Protein AF-A0A4U9VQJ5-F1 (afdb_monomer)

Nearest PDB structures (foldseek):
  6ysv-assembly2_B  TM=9.698E-01  e=2.113E-09  Escherichia coli K-12
  8bnu-assembly1_C  TM=9.371E-01  e=9.577E-08  Escherichia coli K-12
  1wdk-assembly1_B  TM=9.341E-01  e=1.109E-05  Pseudomonas fragi
  1wdl-assembly1_B  TM=9.373E-01  e=1.613E-05  Pseudomonas fragi
  2wtb-assembly1_A  TM=9.457E-01  e=1.120E-04  Arabidopsis thaliana

pLDDT: mean 95.77, std 6.88, range [50.72, 98.38]

Sequence (87 aa):
MMMLNEAARCLDEGVIRSARDGDIGAVFGIGFPPFLGGPFRYMDELGAEKVVKTLRYLQQQYGEYFAPCERLQRMAEQGERFYPQGS

Organism: Serratia fonticola (NCBI:txid47917)

Foldseek 3Di:
DLVLQVLLVCCVVCVDVAPLSQLVCCCPPVNDPVVCSGSQSVCQVCFLLNQQVVLVVCCVVPNPSSHHDPRSVVCNVVVDGSDDPPD

Radius of gyration: 12.39 Å; Cα contacts (8 Å, |Δi|>4): 110; chains: 1; bounding box: 30×26×26 Å

Secondary structure (DSSP, 8-state):
-HHHHHHHHHHHTTSSS-HHHHHHHHHHHH---GGGTSHHHHHHHH-HHHHHHHHHHHHHHH-GGGPPPHHHHHHHHHT--SS-TT-

Solvent-accessible surface area (backbone atoms only — not comparable to full-atom values): 4902 Å² total; per-residue (Å²): 107,67,69,46,40,50,51,49,42,35,47,75,73,57,77,34,92,42,58,66,58,46,13,52,46,34,30,75,69,76,64,38,61,66,94,50,59,13,56,47,54,38,42,54,72,64,31,35,48,54,53,38,53,52,25,47,54,44,18,76,76,73,36,75,89,33,54,60,36,70,63,46,52,51,26,34,77,70,72,52,58,81,72,58,96,90,121

Structure (mmCIF, N/CA/C/O backbone):
data_AF-A0A4U9VQJ5-F1
#
_entry.id   AF-A0A4U9VQJ5-F1
#
loop_
_atom_site.group_PDB
_atom_site.id
_atom_site.type_symbol
_atom_site.label_atom_id
_atom_site.label_alt_id
_atom_site.label_comp_id
_atom_site.label_asym_id
_atom_site.label_entity_id
_atom_site.label_seq_id
_atom_site.pdbx_PDB_ins_code
_atom_site.Cartn_x
_atom_site.Cartn_y
_atom_site.Cartn_z
_atom_site.occupancy
_atom_site.B_iso_or_equiv
_atom_site.auth_seq_id
_atom_site.auth_comp_id
_atom_site.auth_asym_id
_atom_site.auth_atom_id
_atom_site.pdbx_PDB_model_num
ATOM 1 N N . MET A 1 1 ? -2.013 6.957 3.859 1.00 92.06 1 MET A N 1
ATOM 2 C CA . MET A 1 1 ? -2.886 5.787 4.113 1.00 92.06 1 MET A CA 1
ATOM 3 C C . MET A 1 1 ? -3.836 5.517 2.967 1.00 92.06 1 MET A C 1
ATOM 5 O O . MET A 1 1 ? -3.731 4.448 2.394 1.00 92.06 1 MET A O 1
ATOM 9 N N . MET A 1 2 ? -4.675 6.473 2.565 1.00 95.69 2 MET A N 1
ATOM 10 C CA . MET A 1 2 ? -5.591 6.295 1.428 1.00 95.69 2 MET A CA 1
ATOM 11 C C . MET A 1 2 ? -4.901 5.808 0.142 1.00 95.69 2 MET A C 1
ATOM 13 O O . MET A 1 2 ? -5.338 4.838 -0.453 1.00 95.69 2 MET A O 1
ATOM 17 N N . MET A 1 3 ? -3.756 6.393 -0.221 1.00 96.00 3 MET A N 1
ATOM 18 C CA . MET A 1 3 ? -2.959 5.936 -1.369 1.00 96.00 3 MET A CA 1
ATOM 19 C C . MET A 1 3 ? -2.549 4.456 -1.294 1.00 96.00 3 MET A C 1
ATOM 21 O O . MET A 1 3 ? -2.552 3.766 -2.305 1.00 96.00 3 MET A O 1
ATOM 25 N N . LEU A 1 4 ? -2.199 3.968 -0.102 1.00 97.75 4 LEU A N 1
ATOM 26 C CA . LEU A 1 4 ? -1.809 2.570 0.103 1.00 97.75 4 LEU A CA 1
ATOM 27 C C . LEU A 1 4 ? -3.024 1.644 -0.030 1.00 97.75 4 LEU A C 1
ATOM 29 O O . LEU A 1 4 ? -2.931 0.580 -0.633 1.00 97.75 4 LEU A O 1
ATOM 33 N N . ASN A 1 5 ? -4.172 2.095 0.482 1.00 97.94 5 ASN A N 1
ATOM 34 C CA . ASN A 1 5 ? -5.448 1.398 0.359 1.00 97.94 5 ASN A CA 1
ATOM 35 C C . ASN A 1 5 ? -5.866 1.235 -1.109 1.00 97.94 5 ASN A C 1
ATOM 37 O O . ASN A 1 5 ? -6.191 0.129 -1.534 1.00 97.94 5 ASN A O 1
ATOM 41 N N . GLU A 1 6 ? -5.789 2.317 -1.890 1.00 97.50 6 GLU A N 1
ATOM 42 C CA . GLU A 1 6 ? -6.109 2.284 -3.320 1.00 97.50 6 GLU A CA 1
ATOM 43 C C . GLU A 1 6 ? -5.100 1.453 -4.113 1.00 97.50 6 GLU A C 1
ATOM 45 O O . GLU A 1 6 ? -5.504 0.675 -4.967 1.00 97.50 6 GLU A O 1
ATOM 50 N N . ALA A 1 7 ? -3.802 1.523 -3.797 1.00 97.94 7 ALA A N 1
ATOM 51 C CA . ALA A 1 7 ? -2.814 0.647 -4.426 1.00 97.94 7 ALA A CA 1
ATOM 52 C C . ALA A 1 7 ? -3.165 -0.836 -4.202 1.00 97.94 7 ALA A C 1
ATOM 54 O O . ALA A 1 7 ? -3.234 -1.610 -5.157 1.00 97.94 7 ALA A O 1
ATOM 55 N N . ALA A 1 8 ? -3.461 -1.230 -2.960 1.00 97.94 8 ALA A N 1
ATOM 56 C CA . ALA A 1 8 ? -3.867 -2.596 -2.643 1.00 97.94 8 ALA A CA 1
ATOM 57 C C . ALA A 1 8 ? -5.175 -3.012 -3.341 1.00 97.94 8 ALA A C 1
ATOM 59 O O . ALA A 1 8 ? -5.269 -4.150 -3.801 1.00 97.94 8 ALA A O 1
ATOM 60 N N . ARG A 1 9 ? -6.152 -2.102 -3.464 1.00 97.75 9 ARG A N 1
ATOM 61 C CA . ARG A 1 9 ? -7.404 -2.346 -4.197 1.00 97.75 9 ARG A CA 1
ATOM 62 C C . ARG A 1 9 ? -7.157 -2.535 -5.696 1.00 97.75 9 ARG A C 1
ATOM 64 O O . ARG A 1 9 ? -7.592 -3.539 -6.245 1.00 97.75 9 ARG A O 1
ATOM 71 N N . CYS A 1 10 ? -6.376 -1.658 -6.330 1.00 97.75 10 CYS A N 1
ATOM 72 C CA . CYS A 1 10 ? -5.997 -1.774 -7.742 1.00 97.75 10 CYS A CA 1
ATOM 73 C C . CYS A 1 10 ? -5.294 -3.101 -8.059 1.00 97.75 10 CYS A C 1
ATOM 75 O O . CYS A 1 10 ? -5.440 -3.627 -9.163 1.00 97.75 10 CYS A O 1
ATOM 77 N N . LEU A 1 11 ? -4.513 -3.639 -7.115 1.00 97.38 11 LEU A N 1
ATOM 78 C CA . LEU A 1 11 ? -3.887 -4.952 -7.273 1.00 97.38 11 LEU A CA 1
ATOM 79 C C . LEU A 1 11 ? -4.911 -6.090 -7.208 1.00 97.38 11 LEU A C 1
ATOM 81 O O . LEU A 1 11 ? -4.808 -7.036 -7.982 1.00 97.38 11 LEU A O 1
ATOM 85 N N . ASP A 1 12 ? -5.890 -6.005 -6.307 1.00 95.94 12 ASP A N 1
ATOM 86 C CA . ASP A 1 12 ? -6.948 -7.016 -6.171 1.00 95.94 12 ASP A CA 1
ATOM 87 C C . ASP A 1 12 ? -7.915 -7.011 -7.367 1.00 95.94 12 ASP A C 1
ATOM 89 O O . ASP A 1 12 ? -8.341 -8.065 -7.829 1.00 95.94 12 ASP A O 1
ATOM 93 N N . GLU A 1 13 ? -8.198 -5.829 -7.916 1.00 96.88 13 GLU A N 1
ATOM 94 C CA . GLU A 1 13 ? -9.035 -5.636 -9.108 1.00 96.88 13 GLU A CA 1
ATOM 95 C C . GLU A 1 13 ? -8.309 -5.974 -10.425 1.00 96.88 13 GLU A C 1
ATOM 97 O O . GLU A 1 13 ? -8.914 -5.945 -11.495 1.00 96.88 13 GLU A O 1
ATOM 102 N N . GLY A 1 14 ? -7.007 -6.286 -10.376 1.00 96.62 14 GLY A N 1
ATOM 103 C CA . GLY A 1 14 ? -6.200 -6.604 -11.559 1.00 96.62 14 GLY A CA 1
ATOM 104 C C . GLY A 1 14 ? -5.873 -5.401 -12.454 1.00 96.62 14 GLY A C 1
ATOM 105 O O . GLY A 1 14 ? -5.386 -5.585 -13.570 1.00 96.62 14 GLY A O 1
ATOM 106 N N . VAL A 1 15 ? -6.101 -4.171 -11.976 1.00 97.38 15 VAL A N 1
ATOM 107 C CA . VAL A 1 15 ? -5.726 -2.923 -12.669 1.00 97.38 15 VAL A CA 1
ATOM 108 C C . VAL A 1 15 ? -4.207 -2.837 -12.832 1.00 97.38 15 VAL A C 1
ATOM 110 O O . VAL A 1 15 ? -3.699 -2.435 -13.879 1.00 97.38 15 VAL A O 1
ATOM 113 N N . ILE A 1 16 ? -3.472 -3.257 -11.803 1.00 96.06 16 ILE A N 1
ATOM 114 C CA . ILE A 1 16 ? -2.021 -3.451 -11.846 1.00 96.06 16 ILE A CA 1
ATOM 115 C C . ILE A 1 16 ? -1.707 -4.941 -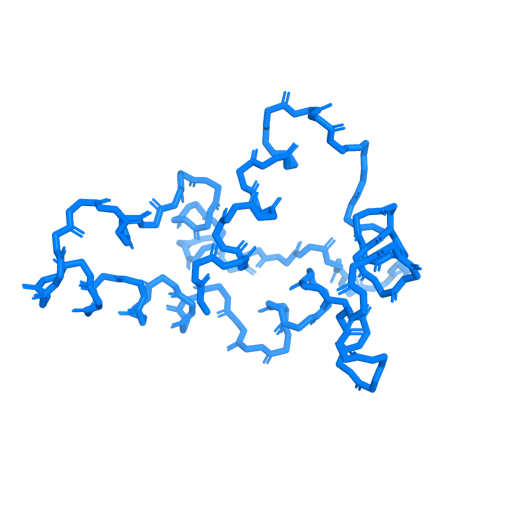11.777 1.00 96.06 16 ILE A C 1
ATOM 117 O O . ILE A 1 16 ? -2.317 -5.693 -11.022 1.00 96.06 16 ILE A O 1
ATOM 121 N N . ARG A 1 17 ? -0.739 -5.374 -12.587 1.00 95.06 17 ARG A N 1
ATOM 122 C CA . ARG A 1 17 ? -0.429 -6.800 -12.773 1.00 95.06 17 ARG A CA 1
ATOM 123 C C . ARG A 1 17 ? 0.347 -7.402 -11.607 1.00 95.06 17 ARG A C 1
ATOM 125 O O . ARG A 1 17 ? 0.235 -8.595 -11.348 1.00 95.06 17 ARG A O 1
ATOM 132 N N . SER A 1 18 ? 1.168 -6.600 -10.935 1.00 97.44 18 SER A N 1
ATOM 133 C CA . SER A 1 18 ? 2.005 -7.043 -9.824 1.00 97.44 18 SER A CA 1
ATOM 134 C C . SER A 1 18 ? 2.323 -5.890 -8.870 1.00 97.44 18 SER A C 1
ATOM 136 O O . SER A 1 18 ? 2.271 -4.720 -9.257 1.00 97.44 18 SER A O 1
ATOM 138 N N . ALA A 1 19 ? 2.701 -6.221 -7.628 1.00 97.31 19 ALA A N 1
ATOM 139 C CA . ALA A 1 19 ? 3.178 -5.239 -6.651 1.00 97.31 19 ALA A CA 1
ATOM 140 C C . ALA A 1 19 ? 4.408 -4.471 -7.168 1.00 97.31 19 ALA A C 1
ATOM 142 O O . ALA A 1 19 ? 4.491 -3.257 -7.007 1.00 97.31 19 ALA A O 1
ATOM 143 N N . ARG A 1 20 ? 5.314 -5.160 -7.879 1.00 97.38 20 ARG A N 1
ATOM 144 C CA . ARG A 1 20 ? 6.499 -4.556 -8.504 1.00 97.38 20 ARG A CA 1
ATOM 145 C C . ARG A 1 20 ? 6.127 -3.507 -9.549 1.00 97.38 20 ARG A C 1
ATOM 147 O O . ARG A 1 20 ? 6.676 -2.409 -9.519 1.00 97.38 20 ARG A O 1
ATOM 154 N N . ASP A 1 21 ? 5.206 -3.828 -10.457 1.00 97.56 21 ASP A N 1
ATOM 155 C CA . ASP A 1 21 ? 4.759 -2.878 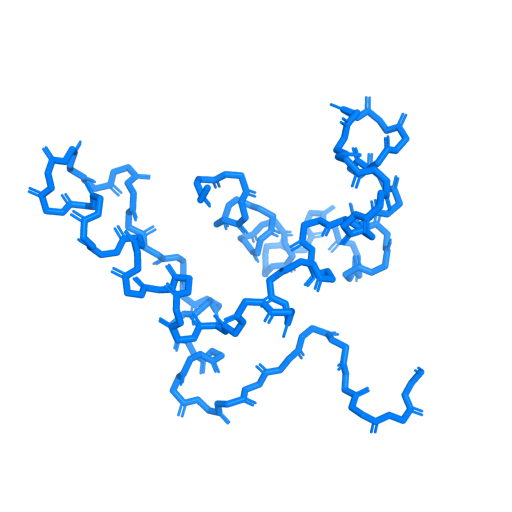-11.485 1.00 97.56 21 ASP A CA 1
ATOM 156 C C . ASP A 1 21 ? 4.072 -1.664 -10.851 1.00 97.56 21 ASP A C 1
ATOM 158 O O . ASP A 1 21 ? 4.280 -0.533 -11.288 1.00 97.56 21 ASP A O 1
ATOM 162 N N . GLY A 1 22 ? 3.290 -1.894 -9.793 1.00 97.81 22 GLY A N 1
ATOM 163 C CA . GLY A 1 22 ? 2.657 -0.834 -9.018 1.00 97.81 22 GLY A CA 1
ATOM 164 C C . GLY A 1 22 ? 3.661 0.067 -8.294 1.00 97.81 22 GLY A C 1
ATOM 165 O O . GLY A 1 22 ? 3.506 1.285 -8.326 1.00 97.81 22 GLY A O 1
ATOM 166 N N . ASP A 1 23 ? 4.715 -0.499 -7.701 1.00 98.25 23 ASP A N 1
ATOM 167 C CA . ASP A 1 23 ? 5.779 0.264 -7.042 1.00 98.25 23 ASP A CA 1
ATOM 168 C C . ASP A 1 23 ? 6.569 1.122 -8.032 1.00 98.25 23 ASP A C 1
ATOM 170 O O . ASP A 1 23 ? 6.712 2.330 -7.831 1.00 98.25 23 ASP A O 1
ATOM 174 N N . ILE A 1 24 ? 7.013 0.526 -9.142 1.00 97.75 24 ILE A N 1
ATOM 175 C CA . ILE A 1 24 ? 7.720 1.237 -10.216 1.00 97.75 24 ILE A CA 1
ATOM 176 C C . ILE A 1 24 ? 6.824 2.341 -10.787 1.00 97.75 24 ILE A C 1
ATOM 178 O O . ILE A 1 24 ? 7.244 3.495 -10.886 1.00 97.75 24 ILE A O 1
ATOM 182 N N . GLY A 1 25 ? 5.574 2.012 -11.121 1.00 97.50 25 GLY A N 1
ATOM 183 C CA . GLY A 1 25 ? 4.611 2.968 -11.657 1.00 97.50 25 GLY A CA 1
ATOM 184 C C . GLY A 1 25 ? 4.324 4.120 -10.695 1.00 97.50 25 GLY A C 1
ATOM 185 O O . GLY A 1 25 ? 4.254 5.270 -11.121 1.00 97.50 25 GLY A O 1
ATOM 186 N N . ALA A 1 26 ? 4.217 3.852 -9.393 1.00 97.94 26 ALA A N 1
ATOM 187 C CA . ALA A 1 26 ? 3.975 4.889 -8.398 1.00 97.94 26 ALA A CA 1
ATOM 188 C C . ALA A 1 26 ? 5.178 5.831 -8.231 1.00 97.94 26 ALA A C 1
ATOM 190 O O . ALA A 1 26 ? 5.005 7.050 -8.176 1.00 97.94 26 ALA A O 1
ATOM 191 N N . VAL A 1 27 ? 6.396 5.283 -8.175 1.00 98.06 27 VAL A N 1
ATOM 192 C CA . VAL A 1 27 ? 7.628 6.071 -8.017 1.00 98.06 27 VAL A CA 1
ATOM 193 C C . VAL A 1 27 ? 7.884 6.938 -9.249 1.00 98.06 27 VAL A C 1
ATOM 195 O O . VAL A 1 27 ? 8.085 8.143 -9.116 1.00 98.06 27 VAL A O 1
ATOM 198 N N . PHE A 1 28 ? 7.836 6.355 -10.448 1.00 97.56 28 PHE A N 1
ATOM 199 C CA . PHE A 1 28 ? 8.175 7.072 -11.682 1.00 97.56 28 PHE A CA 1
ATOM 200 C C . PHE A 1 28 ? 7.007 7.848 -12.297 1.00 97.56 28 PHE A C 1
ATOM 202 O O . PHE A 1 28 ? 7.241 8.812 -13.020 1.00 97.56 28 PHE A O 1
ATOM 209 N N . GLY A 1 29 ? 5.764 7.442 -12.038 1.00 97.06 29 GLY A N 1
ATOM 210 C CA . GLY A 1 29 ? 4.580 8.058 -12.636 1.00 97.06 29 GLY A CA 1
ATOM 211 C C . GLY A 1 29 ? 4.023 9.218 -11.818 1.00 97.06 29 GLY A C 1
ATOM 212 O O . GLY A 1 29 ? 3.796 10.297 -12.357 1.00 97.06 29 GLY A O 1
ATOM 213 N N . ILE A 1 30 ? 3.802 9.006 -10.518 1.00 95.19 30 ILE A N 1
ATOM 214 C CA . ILE A 1 30 ? 3.122 9.982 -9.642 1.00 95.19 30 ILE A CA 1
ATOM 215 C C . ILE A 1 30 ? 4.020 10.530 -8.527 1.00 95.19 30 ILE A C 1
ATOM 217 O O . ILE A 1 30 ? 3.541 11.232 -7.639 1.00 95.19 30 ILE A O 1
ATOM 221 N N . GLY A 1 31 ? 5.320 10.224 -8.568 1.00 96.19 31 GLY A N 1
ATOM 222 C CA . GLY A 1 31 ? 6.315 10.782 -7.654 1.00 96.19 31 GLY A CA 1
ATOM 223 C C . GLY A 1 31 ? 6.246 10.227 -6.231 1.00 96.19 31 GLY A C 1
ATOM 224 O O . GLY A 1 31 ? 6.542 10.954 -5.281 1.00 96.19 31 GLY A O 1
ATOM 225 N N . PHE A 1 32 ? 5.853 8.958 -6.053 1.00 97.50 32 PHE A N 1
ATOM 226 C CA . PHE A 1 32 ? 5.936 8.318 -4.737 1.00 97.50 32 PHE A CA 1
ATOM 227 C C . PHE A 1 32 ? 7.390 8.335 -4.222 1.00 97.50 32 PHE A C 1
ATOM 229 O O . PHE A 1 32 ? 8.301 8.076 -5.013 1.00 97.50 32 PHE A O 1
ATOM 236 N N . PRO A 1 33 ? 7.638 8.608 -2.922 1.00 97.12 33 PRO A N 1
ATOM 237 C CA . PRO A 1 33 ? 8.992 8.727 -2.387 1.00 97.12 33 PRO A CA 1
ATOM 238 C C . PRO A 1 33 ? 9.875 7.505 -2.714 1.00 97.12 33 PRO A C 1
ATOM 240 O O . PRO A 1 33 ? 9.606 6.410 -2.211 1.00 97.12 33 PRO A O 1
ATOM 243 N N . PRO A 1 34 ? 10.957 7.663 -3.506 1.00 95.88 34 PRO A N 1
ATOM 244 C CA . PRO A 1 34 ? 11.753 6.528 -3.984 1.00 95.88 34 PRO A CA 1
ATOM 245 C C . PRO A 1 34 ? 12.443 5.765 -2.852 1.00 95.88 34 PRO A C 1
ATOM 247 O O . PRO A 1 34 ? 12.603 4.551 -2.921 1.00 95.88 34 PRO A O 1
ATOM 250 N N . PHE A 1 35 ? 12.825 6.467 -1.782 1.00 95.88 35 PHE A N 1
ATOM 251 C CA . PHE A 1 35 ? 13.490 5.875 -0.619 1.00 95.88 35 PHE A CA 1
ATOM 252 C C . PHE A 1 35 ? 12.576 4.959 0.213 1.00 95.88 35 PHE A C 1
ATOM 254 O O . PHE A 1 35 ? 13.080 4.208 1.039 1.00 95.88 35 PHE A O 1
ATOM 261 N N . LEU A 1 36 ? 11.257 4.992 -0.017 1.00 96.19 36 LEU A N 1
ATOM 262 C CA . LEU A 1 36 ? 10.293 4.043 0.557 1.00 96.19 36 LEU A CA 1
ATOM 263 C C . LEU A 1 36 ? 10.037 2.836 -0.366 1.00 96.19 36 LEU A C 1
ATOM 265 O O . LEU A 1 36 ? 9.294 1.926 -0.009 1.00 96.19 36 LEU A O 1
ATOM 269 N N . GLY A 1 37 ? 10.620 2.829 -1.569 1.00 95.69 37 GLY A N 1
ATOM 270 C CA . GLY A 1 37 ? 10.540 1.728 -2.531 1.00 95.69 37 GLY A CA 1
ATOM 271 C C . GLY A 1 37 ? 9.208 1.575 -3.274 1.00 95.69 37 GLY A C 1
ATOM 272 O O . GLY A 1 37 ? 9.118 0.705 -4.130 1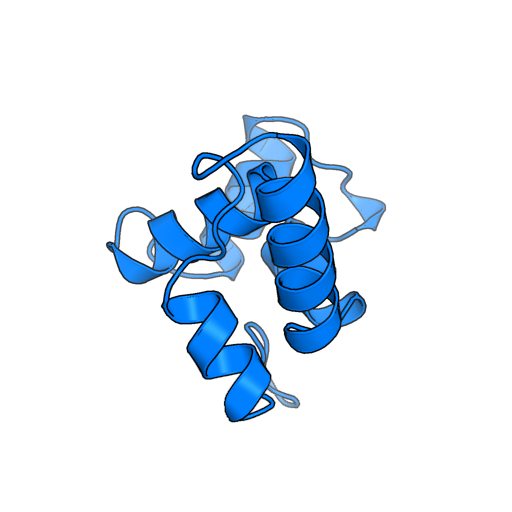.00 95.69 37 GLY A O 1
ATOM 273 N N . GLY A 1 38 ? 8.205 2.407 -2.982 1.00 97.88 38 GLY A N 1
ATOM 274 C CA . GLY A 1 38 ? 6.858 2.316 -3.556 1.00 97.88 38 GLY A CA 1
ATOM 275 C C . GLY A 1 38 ? 5.785 1.960 -2.514 1.00 97.88 38 GLY A C 1
ATOM 276 O O . GLY A 1 38 ? 6.114 1.595 -1.382 1.00 97.88 38 GLY A O 1
ATOM 277 N N . PRO A 1 39 ? 4.489 2.117 -2.841 1.00 98.12 39 PRO A N 1
ATOM 278 C CA . PRO A 1 39 ? 3.391 1.869 -1.912 1.00 98.12 39 PRO A CA 1
ATOM 279 C C . PRO A 1 39 ? 3.352 0.437 -1.359 1.00 98.12 39 PRO A C 1
ATOM 281 O O . PRO A 1 39 ? 3.071 0.273 -0.174 1.00 98.12 39 PRO A O 1
ATOM 284 N N . PHE A 1 40 ? 3.639 -0.594 -2.156 1.00 98.06 40 PHE A N 1
ATOM 285 C CA . PHE A 1 40 ? 3.614 -1.990 -1.707 1.00 98.06 40 PHE A CA 1
ATOM 286 C C . PHE A 1 40 ? 4.800 -2.315 -0.816 1.00 98.06 40 PHE A C 1
ATOM 288 O O . PHE A 1 40 ? 4.618 -2.865 0.272 1.00 98.06 40 PHE A O 1
ATOM 295 N N . ARG A 1 41 ? 6.006 -1.907 -1.227 1.00 97.88 41 ARG A N 1
ATOM 296 C CA . ARG A 1 41 ? 7.203 -2.058 -0.396 1.00 97.88 41 ARG A CA 1
ATOM 297 C C . ARG A 1 41 ? 7.041 -1.361 0.955 1.00 97.88 41 ARG A C 1
ATOM 299 O O . ARG A 1 41 ? 7.378 -1.944 1.986 1.00 97.88 41 ARG A O 1
ATOM 306 N N . TYR A 1 42 ? 6.480 -0.155 0.947 1.00 98.12 42 TYR A N 1
ATOM 307 C CA . TYR A 1 42 ? 6.212 0.612 2.156 1.00 98.12 42 TYR A CA 1
ATOM 308 C C . TYR A 1 42 ? 5.122 -0.022 3.035 1.00 98.12 42 TYR A C 1
ATOM 310 O O . TYR A 1 42 ? 5.243 -0.025 4.259 1.00 98.12 42 TYR A O 1
ATOM 318 N N . MET A 1 43 ? 4.075 -0.614 2.444 1.00 97.94 43 MET A N 1
ATOM 319 C CA . MET A 1 43 ? 3.079 -1.384 3.202 1.00 97.94 43 MET A CA 1
ATOM 320 C C . MET A 1 43 ? 3.702 -2.582 3.927 1.00 97.94 43 MET A C 1
ATOM 322 O O . MET A 1 43 ? 3.366 -2.816 5.086 1.00 97.94 43 MET A O 1
ATOM 326 N N . ASP A 1 44 ? 4.635 -3.295 3.296 1.00 97.50 44 ASP A N 1
ATOM 327 C CA . ASP A 1 44 ? 5.339 -4.417 3.931 1.00 97.50 44 ASP A CA 1
ATOM 328 C C . ASP A 1 44 ? 6.298 -3.980 5.046 1.00 97.50 44 ASP A C 1
ATOM 330 O O . ASP A 1 44 ? 6.523 -4.730 5.997 1.00 97.50 44 ASP A O 1
ATOM 334 N N . GLU A 1 45 ? 6.873 -2.779 4.943 1.00 97.00 45 GLU A N 1
ATOM 335 C CA . GLU A 1 45 ? 7.682 -2.181 6.009 1.00 97.00 45 GLU A CA 1
ATOM 336 C C . GLU A 1 45 ? 6.818 -1.794 7.218 1.00 97.00 45 GLU A C 1
ATOM 338 O O . GLU A 1 45 ? 7.191 -2.045 8.364 1.00 97.00 45 GLU A O 1
ATOM 343 N N . LEU A 1 46 ? 5.639 -1.215 6.972 1.00 97.31 46 LEU A N 1
ATOM 344 C CA . LEU A 1 46 ? 4.687 -0.857 8.024 1.00 97.31 46 LEU A CA 1
ATOM 345 C C . LEU A 1 46 ? 4.016 -2.077 8.668 1.00 97.31 46 LEU A C 1
ATOM 347 O O . LEU A 1 46 ? 3.715 -2.038 9.864 1.00 97.31 46 LEU A O 1
ATOM 351 N N . GLY A 1 47 ? 3.748 -3.109 7.869 1.00 97.31 47 GLY A N 1
ATOM 352 C CA . GLY A 1 47 ? 2.908 -4.254 8.205 1.00 97.31 47 GLY A CA 1
ATOM 353 C C . GLY A 1 47 ? 1.422 -4.000 7.924 1.00 97.31 47 GLY A C 1
ATOM 354 O O . GLY A 1 47 ? 0.868 -2.959 8.296 1.00 97.31 47 GLY A O 1
ATOM 355 N N . ALA A 1 48 ? 0.751 -4.985 7.313 1.00 97.50 48 ALA A N 1
ATOM 356 C CA . ALA A 1 48 ? -0.666 -4.904 6.945 1.00 97.50 48 ALA A CA 1
ATOM 357 C C . ALA A 1 48 ? -1.576 -4.590 8.148 1.00 97.50 48 ALA A C 1
ATOM 359 O O . ALA A 1 48 ? -2.459 -3.739 8.044 1.00 97.50 48 ALA A O 1
ATOM 360 N N . GLU A 1 49 ? -1.305 -5.179 9.318 1.00 98.12 49 GLU A N 1
ATOM 361 C CA . GLU A 1 49 ? -2.047 -4.909 10.559 1.00 98.12 49 GLU A CA 1
ATOM 362 C C . GLU A 1 49 ? -2.034 -3.417 10.929 1.00 98.12 49 GLU A C 1
ATOM 364 O O . GLU A 1 49 ? -3.076 -2.817 11.210 1.00 98.12 49 GLU A O 1
ATOM 369 N N . LYS A 1 50 ? -0.859 -2.777 10.871 1.00 98.25 50 LYS A N 1
ATOM 370 C CA . LYS A 1 50 ? -0.706 -1.352 11.184 1.00 98.25 50 LYS A CA 1
ATOM 371 C C . LYS A 1 50 ? -1.451 -0.478 10.178 1.00 98.25 50 LYS A C 1
ATOM 373 O O . LYS A 1 50 ? -2.074 0.515 10.572 1.00 98.25 50 LYS A O 1
ATOM 378 N N . VAL A 1 51 ? -1.404 -0.838 8.896 1.00 98.19 51 VAL A N 1
ATOM 379 C CA . VAL A 1 51 ? -2.117 -0.121 7.829 1.00 98.19 51 VAL A CA 1
ATOM 380 C C . VAL A 1 51 ? -3.629 -0.209 8.050 1.00 98.19 51 VAL A C 1
ATOM 382 O O . VAL A 1 51 ? -4.286 0.831 8.105 1.00 98.19 51 VAL A O 1
ATOM 385 N N . VAL A 1 52 ? -4.171 -1.411 8.27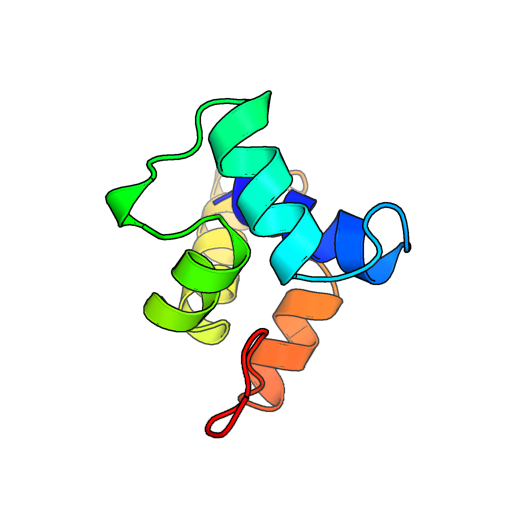6 1.00 98.38 52 VAL A N 1
ATOM 386 C CA . VAL A 1 52 ? -5.604 -1.632 8.549 1.00 98.38 52 VAL A CA 1
ATOM 387 C C . VAL A 1 52 ? -6.051 -0.894 9.806 1.00 98.38 52 VAL A C 1
ATOM 389 O O . VAL A 1 52 ? -7.067 -0.202 9.778 1.00 98.38 52 VAL A O 1
ATOM 392 N N . LYS A 1 53 ? -5.281 -0.967 10.898 1.00 98.31 53 LYS A N 1
ATOM 393 C CA . LYS A 1 53 ? -5.601 -0.256 12.143 1.00 98.31 53 LYS A CA 1
ATOM 394 C C . LYS A 1 53 ? -5.663 1.256 11.933 1.00 98.31 53 LYS A C 1
ATOM 396 O O . LYS A 1 53 ? -6.581 1.908 12.426 1.00 98.31 53 LYS A O 1
ATOM 401 N N . THR A 1 54 ? -4.716 1.811 11.175 1.00 98.31 54 THR A N 1
ATOM 402 C CA . THR A 1 54 ? -4.698 3.247 10.864 1.00 98.31 54 THR A CA 1
ATOM 403 C C . THR A 1 54 ? -5.876 3.636 9.969 1.00 98.31 54 THR A C 1
ATOM 405 O O . THR A 1 54 ? -6.504 4.662 10.206 1.00 98.31 54 THR A O 1
ATOM 408 N N . LEU A 1 55 ? -6.213 2.816 8.969 1.00 98.38 55 LEU A N 1
ATOM 409 C CA . LEU A 1 55 ? -7.368 3.040 8.096 1.00 98.38 55 LEU A CA 1
ATOM 410 C C . LEU A 1 55 ? -8.687 2.996 8.872 1.00 98.38 55 LEU A C 1
ATOM 412 O O . LEU A 1 55 ? -9.472 3.926 8.753 1.00 98.38 55 LEU A O 1
ATOM 416 N N . ARG A 1 56 ? -8.890 2.009 9.755 1.00 98.25 56 ARG A N 1
ATOM 417 C CA . ARG A 1 56 ? -10.079 1.944 10.627 1.00 98.25 56 ARG A CA 1
ATOM 418 C C . ARG A 1 56 ? -10.179 3.139 11.572 1.00 98.25 56 ARG A C 1
ATOM 420 O O . ARG A 1 56 ? -11.268 3.669 11.769 1.00 98.25 56 ARG A O 1
ATOM 427 N N . TYR A 1 57 ? -9.057 3.595 12.130 1.00 98.06 57 TYR A N 1
ATOM 428 C CA . TYR A 1 57 ? -9.038 4.825 12.923 1.00 98.06 57 TYR A CA 1
ATOM 429 C C . TYR A 1 57 ? -9.492 6.031 12.088 1.00 98.06 57 TYR A C 1
ATOM 431 O O . TYR A 1 57 ? -10.372 6.775 12.510 1.00 98.06 57 TYR A O 1
ATOM 439 N N . LEU A 1 58 ? -8.958 6.195 10.874 1.00 97.94 58 LEU A N 1
ATOM 440 C CA . LEU A 1 58 ? -9.369 7.270 9.967 1.00 97.94 58 LEU A CA 1
ATOM 441 C C . LEU A 1 58 ? -10.831 7.125 9.515 1.00 97.94 58 LEU A C 1
ATOM 443 O O . LEU A 1 58 ? -11.522 8.131 9.411 1.00 97.94 58 LEU A O 1
ATOM 447 N N . GLN A 1 59 ? -11.323 5.901 9.313 1.00 97.81 59 GLN A N 1
ATOM 448 C CA . GLN A 1 59 ? -12.720 5.617 8.978 1.00 97.81 59 GLN A CA 1
ATOM 449 C C . GLN A 1 59 ? -13.664 6.098 10.080 1.00 97.81 59 GLN A C 1
ATOM 451 O O . GLN A 1 59 ? -14.667 6.741 9.794 1.00 97.81 59 GLN A O 1
ATOM 456 N N . GLN A 1 60 ? -13.321 5.863 11.348 1.00 97.69 60 GLN A N 1
ATOM 457 C CA . GLN A 1 60 ? -14.120 6.352 12.475 1.00 97.69 60 GLN A CA 1
ATOM 458 C C . GLN A 1 60 ? -14.179 7.884 12.540 1.00 97.69 60 GLN A C 1
ATOM 460 O O . GLN A 1 60 ? -15.182 8.431 12.986 1.00 97.69 60 GLN A O 1
ATOM 465 N N . GLN A 1 61 ? -13.115 8.576 12.119 1.00 97.25 61 GLN A N 1
ATOM 466 C CA . GLN A 1 61 ? -13.032 10.040 12.189 1.00 97.25 61 GLN A CA 1
ATOM 467 C C . GLN A 1 61 ? -13.615 10.744 10.956 1.00 97.25 61 GLN A C 1
ATOM 469 O O . GLN A 1 61 ? -14.181 11.827 11.077 1.00 97.25 61 GLN A O 1
ATOM 474 N N . TYR A 1 62 ? -13.458 10.150 9.771 1.00 96.19 62 TYR A N 1
ATOM 475 C CA . TYR A 1 62 ? -13.714 10.806 8.485 1.00 96.19 62 TYR A CA 1
ATOM 476 C C . TYR A 1 62 ? -14.677 10.029 7.569 1.00 96.19 62 TYR A C 1
ATOM 478 O O . TYR A 1 62 ? -14.985 10.496 6.474 1.00 96.19 62 TYR A O 1
ATOM 486 N N . GLY A 1 63 ? -15.175 8.869 8.006 1.00 94.81 63 GLY A N 1
ATOM 487 C CA . GLY A 1 63 ? -16.188 8.069 7.316 1.00 94.81 63 GLY A CA 1
ATOM 488 C C . GLY A 1 63 ? -15.643 6.976 6.391 1.00 94.81 63 GLY A C 1
ATOM 489 O O . GLY A 1 63 ? -14.439 6.731 6.288 1.0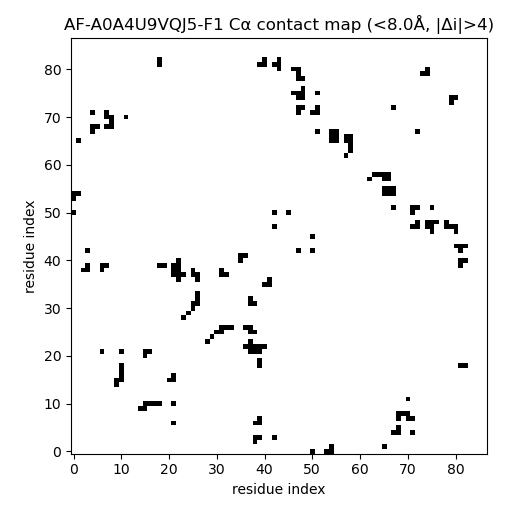0 94.81 63 GLY A O 1
ATOM 490 N N . GLU A 1 64 ? -16.569 6.327 5.681 1.00 93.62 64 GLU A N 1
ATOM 491 C CA . GLU A 1 64 ? -16.354 5.110 4.875 1.00 93.62 64 GLU A CA 1
ATOM 492 C C . GLU A 1 64 ? -15.271 5.224 3.799 1.00 93.62 64 GLU A C 1
ATOM 494 O O . GLU A 1 64 ? -14.703 4.225 3.370 1.00 93.62 64 GLU A O 1
ATOM 499 N N . TYR A 1 65 ? -14.918 6.440 3.390 1.00 91.69 65 TYR A N 1
ATOM 500 C CA . TYR A 1 65 ? -13.865 6.672 2.406 1.00 91.69 65 TYR A CA 1
ATOM 501 C C . TYR A 1 65 ? -12.481 6.159 2.854 1.00 91.69 65 TYR A C 1
ATOM 503 O O . TYR A 1 65 ? -11.622 5.862 2.026 1.00 91.69 65 TYR A O 1
ATOM 511 N N . PHE A 1 66 ? -12.264 6.006 4.164 1.00 96.69 66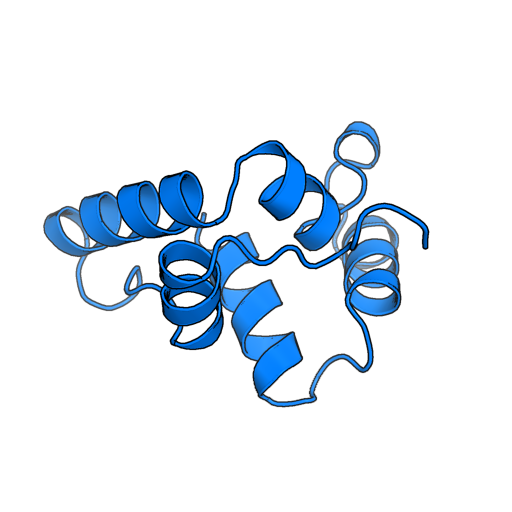 PHE A N 1
ATOM 512 C CA . PHE A 1 66 ? -11.045 5.420 4.727 1.00 96.69 66 PHE A CA 1
ATOM 513 C C . PHE A 1 66 ? -11.179 3.934 5.086 1.00 96.69 66 PHE A C 1
ATOM 515 O O . PHE A 1 66 ? -10.260 3.383 5.695 1.00 96.69 66 PHE A O 1
ATOM 522 N N . ALA A 1 67 ? -12.280 3.272 4.716 1.00 97.50 67 ALA A N 1
ATOM 523 C CA . ALA A 1 67 ? -12.460 1.851 4.978 1.00 97.50 67 ALA A CA 1
ATOM 524 C C . ALA A 1 67 ? -11.335 1.024 4.314 1.00 97.50 67 ALA A C 1
ATOM 526 O O . ALA A 1 67 ? -11.063 1.196 3.116 1.00 97.50 67 ALA A O 1
ATOM 527 N N . PRO A 1 68 ? -10.650 0.139 5.063 1.00 98.06 68 PRO A N 1
ATOM 528 C CA . PRO A 1 68 ? -9.606 -0.710 4.501 1.00 98.06 68 PRO A CA 1
ATOM 529 C C . PRO A 1 68 ? -10.189 -1.682 3.472 1.00 98.06 68 PRO A C 1
ATOM 531 O O . PRO A 1 68 ? -11.233 -2.286 3.703 1.00 98.06 68 PRO A O 1
ATOM 534 N N . CYS A 1 69 ? -9.510 -1.862 2.340 1.00 97.81 69 CYS A N 1
ATOM 535 C CA . CYS A 1 69 ? -9.941 -2.813 1.322 1.00 97.81 69 CYS A CA 1
ATOM 536 C C . CYS A 1 69 ? -9.799 -4.266 1.809 1.00 97.81 69 CYS A C 1
ATOM 538 O O . CYS A 1 69 ? -8.953 -4.581 2.650 1.00 97.81 69 CYS A O 1
ATOM 540 N N . GLU A 1 70 ? -10.614 -5.164 1.251 1.00 97.50 70 GLU A N 1
ATOM 541 C CA . GLU A 1 70 ? -10.654 -6.592 1.611 1.00 97.50 70 GLU A CA 1
ATOM 542 C C . GLU A 1 70 ? -9.280 -7.263 1.546 1.00 97.50 70 GLU A C 1
ATOM 544 O O . GLU A 1 70 ? -8.920 -8.055 2.415 1.00 97.50 70 GLU A O 1
ATOM 549 N 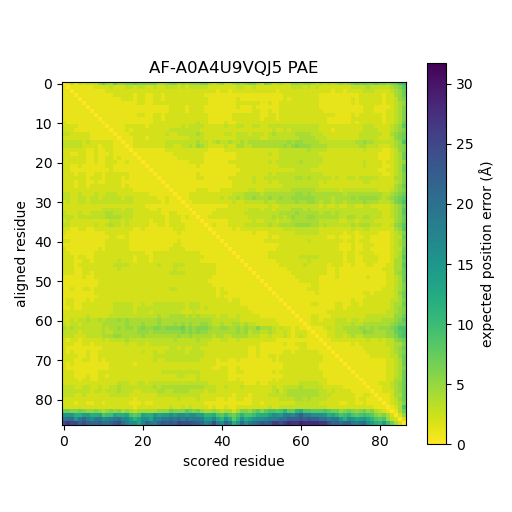N . ARG A 1 71 ? -8.460 -6.903 0.553 1.00 96.94 71 ARG A N 1
ATOM 550 C CA . ARG A 1 71 ? -7.090 -7.403 0.445 1.00 96.94 71 ARG A CA 1
ATOM 551 C C . ARG A 1 71 ? -6.263 -7.095 1.693 1.00 96.94 71 ARG A C 1
ATOM 553 O O . ARG A 1 71 ? -5.658 -8.002 2.249 1.00 96.94 71 ARG A O 1
ATOM 560 N N . LEU A 1 72 ? -6.252 -5.844 2.155 1.00 98.06 72 LEU A N 1
ATOM 561 C CA . LEU A 1 72 ? -5.475 -5.458 3.336 1.00 98.06 72 LEU A CA 1
ATOM 562 C C . LEU A 1 72 ? -6.008 -6.104 4.612 1.00 98.06 72 LEU A C 1
ATOM 564 O O . LEU A 1 72 ? -5.212 -6.467 5.474 1.00 98.06 72 LEU A O 1
ATOM 568 N N . GLN A 1 73 ? -7.328 -6.275 4.719 1.00 98.38 73 GLN A N 1
ATOM 569 C CA . GLN A 1 73 ? -7.943 -6.979 5.844 1.00 98.38 73 GLN A CA 1
ATOM 570 C C . GLN A 1 73 ? -7.486 -8.444 5.894 1.00 98.38 73 GLN A C 1
ATOM 572 O O . GLN A 1 73 ? -6.941 -8.866 6.912 1.00 98.38 73 GLN A O 1
ATOM 577 N N . ARG A 1 74 ? -7.573 -9.175 4.773 1.00 98.00 74 ARG A N 1
ATOM 578 C CA . ARG A 1 74 ? -7.079 -10.561 4.669 1.00 98.00 74 ARG A CA 1
ATOM 579 C C . ARG A 1 74 ? -5.588 -10.670 4.984 1.00 98.00 74 ARG A C 1
ATOM 581 O O . ARG A 1 74 ? -5.190 -11.518 5.776 1.00 98.00 74 ARG A O 1
ATOM 588 N N . MET A 1 75 ? -4.771 -9.778 4.422 1.00 97.62 75 MET A N 1
ATOM 589 C CA . MET A 1 75 ? -3.328 -9.783 4.671 1.00 97.62 75 MET A CA 1
ATOM 590 C C . MET A 1 75 ? -2.992 -9.523 6.144 1.00 97.62 75 MET A C 1
ATOM 592 O O . MET A 1 75 ? -2.067 -10.131 6.676 1.00 97.62 75 MET A O 1
ATOM 596 N N . ALA A 1 76 ? -3.740 -8.643 6.817 1.00 97.94 76 ALA A N 1
ATOM 597 C CA . ALA A 1 76 ? -3.568 -8.381 8.243 1.00 97.94 76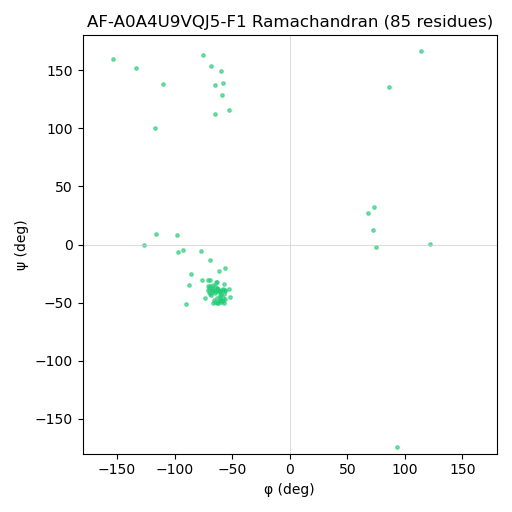 ALA A CA 1
ATOM 598 C C . ALA A 1 76 ? -3.936 -9.596 9.109 1.00 97.94 76 ALA A C 1
ATOM 600 O O . ALA A 1 76 ? -3.241 -9.872 10.081 1.00 97.94 76 ALA A O 1
ATOM 601 N N . GLU A 1 77 ? -4.989 -10.331 8.749 1.00 97.75 77 GLU A N 1
ATOM 602 C CA . GLU A 1 77 ? -5.419 -11.543 9.459 1.00 97.75 77 GLU A CA 1
ATOM 603 C C . GLU A 1 77 ? -4.447 -12.714 9.268 1.00 97.75 77 GLU A C 1
ATOM 605 O O . GLU A 1 77 ? -4.210 -13.485 10.195 1.00 97.75 77 GLU A O 1
ATOM 610 N N . GLN A 1 78 ? -3.876 -12.842 8.070 1.00 96.62 78 GLN A N 1
ATOM 611 C CA . GLN A 1 78 ? -3.041 -13.981 7.679 1.00 96.62 78 GLN A CA 1
ATOM 612 C C . GLN A 1 78 ?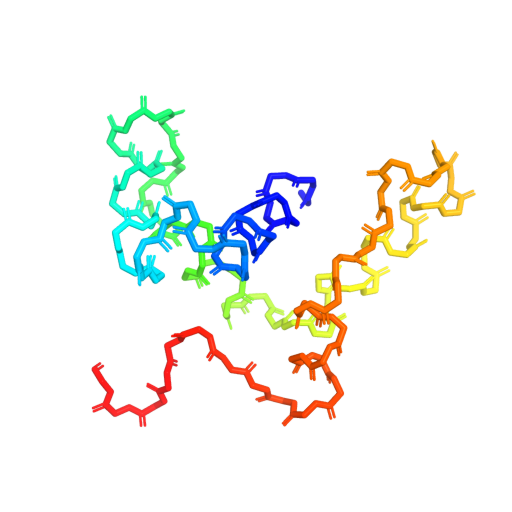 -1.535 -13.715 7.830 1.00 96.62 78 GLN A C 1
ATOM 614 O O . GLN A 1 78 ? -0.725 -14.627 7.669 1.00 96.62 78 GLN A O 1
ATOM 619 N N . GLY A 1 79 ? -1.139 -12.479 8.151 1.00 95.06 79 GLY A N 1
ATOM 620 C CA . GLY A 1 79 ? 0.269 -12.085 8.244 1.00 95.06 79 GLY A CA 1
ATOM 621 C C . GLY A 1 79 ? 0.991 -12.086 6.891 1.00 95.06 79 GLY A C 1
ATOM 622 O O . GLY A 1 79 ? 2.207 -12.285 6.837 1.00 95.06 79 GLY A O 1
ATOM 623 N N . GLU A 1 80 ? 0.251 -11.884 5.801 1.00 96.06 80 GLU A N 1
ATOM 624 C CA . GLU A 1 80 ? 0.790 -11.882 4.442 1.00 96.06 80 GLU A CA 1
ATOM 625 C C . GLU A 1 80 ? 1.570 -10.601 4.122 1.00 96.06 80 GLU A C 1
ATOM 627 O O . GLU A 1 80 ? 1.451 -9.562 4.778 1.00 96.06 80 GLU A O 1
ATOM 632 N N . ARG A 1 81 ? 2.373 -10.684 3.059 1.00 96.94 81 ARG A N 1
ATOM 633 C CA . ARG A 1 81 ? 3.204 -9.598 2.530 1.00 96.94 81 ARG A CA 1
ATOM 634 C C . ARG A 1 81 ? 3.052 -9.518 1.020 1.00 96.94 81 ARG A C 1
ATOM 636 O O . ARG A 1 81 ? 2.809 -10.534 0.370 1.00 96.94 81 ARG A O 1
ATOM 643 N N . PHE A 1 82 ? 3.235 -8.331 0.455 1.00 96.62 82 PHE A N 1
ATOM 644 C CA . PHE A 1 82 ? 3.290 -8.161 -0.997 1.00 96.62 82 PHE A CA 1
ATOM 645 C C . PHE A 1 82 ? 4.583 -8.737 -1.590 1.00 96.62 82 PHE A C 1
ATOM 647 O O . PHE A 1 82 ? 4.570 -9.239 -2.713 1.00 96.62 82 PHE A O 1
ATOM 654 N N . TYR A 1 83 ? 5.668 -8.708 -0.816 1.00 96.12 83 TYR A N 1
ATOM 655 C CA . TYR A 1 83 ? 6.968 -9.294 -1.120 1.00 96.12 83 TYR A CA 1
ATOM 656 C C . TYR A 1 83 ? 7.295 -10.401 -0.099 1.00 96.12 83 TYR A C 1
ATOM 658 O O . TYR A 1 83 ? 7.714 -10.110 1.030 1.00 96.12 83 TYR A O 1
ATOM 666 N N . PRO A 1 84 ? 7.093 -11.684 -0.455 1.00 88.19 84 PRO A N 1
ATOM 667 C CA . PRO A 1 84 ? 7.460 -12.819 0.388 1.00 88.19 84 PRO A CA 1
ATOM 668 C C . PRO A 1 84 ? 8.964 -12.840 0.699 1.00 88.19 84 PRO A C 1
ATOM 670 O O . PRO A 1 84 ? 9.789 -12.429 -0.116 1.00 88.19 84 PRO A O 1
ATOM 673 N N . GLN A 1 85 ? 9.357 -13.356 1.867 1.00 69.88 85 GLN A N 1
ATOM 674 C CA . GLN A 1 85 ? 10.780 -13.573 2.150 1.00 69.88 85 GLN A CA 1
ATOM 675 C C . GLN A 1 85 ? 11.334 -14.630 1.180 1.00 69.88 85 GLN A C 1
ATOM 677 O O . GLN A 1 85 ? 10.945 -15.793 1.257 1.00 69.88 85 GLN A O 1
ATOM 682 N N . GLY A 1 86 ? 12.225 -14.218 0.272 1.00 62.97 86 GLY A N 1
ATOM 683 C CA . GLY A 1 86 ? 12.902 -15.099 -0.691 1.00 62.97 86 GLY A CA 1
ATOM 684 C C . GLY A 1 86 ? 12.703 -14.764 -2.176 1.00 62.97 86 GLY A C 1
ATOM 685 O O . GLY A 1 86 ? 13.250 -15.482 -3.009 1.00 62.97 86 GLY A O 1
ATOM 686 N N . SER A 1 87 ? 11.945 -13.713 -2.514 1.00 50.72 87 SER A N 1
ATOM 687 C CA . SER A 1 87 ? 11.739 -13.225 -3.895 1.00 50.72 87 SER A CA 1
ATOM 688 C C . SER A 1 87 ? 12.650 -12.073 -4.308 1.00 50.72 87 SER A C 1
ATOM 690 O O . SER A 1 87 ? 12.965 -11.246 -3.423 1.00 50.72 87 SER A O 1
#

InterPro domains:
  IPR006108 3-hydroxyacyl-CoA dehydrogenase, C-terminal [PF00725] (2-80)
  IPR008927 6-phosphogluconate dehydrogenase-like, C-terminal domain superfamily [SSF48179] (2-83)
  IPR013328 6-phosphogluconate dehydrogenase, domain 2 [G3DSA:1.10.1040.10] (1-85)
  IPR050136 Fatty acid oxidation complex subunit alpha [PTHR43612] (2-83)

Mean predicted aligned error: 2.65 Å